Protein AF-A0A0F0HHS2-F1 (afdb_monomer_lite)

Structure (mmCIF, N/CA/C/O backbone):
data_AF-A0A0F0HHS2-F1
#
_entry.id   AF-A0A0F0HHS2-F1
#
loop_
_atom_site.group_PDB
_atom_site.id
_atom_site.type_symbol
_atom_site.label_atom_id
_atom_site.label_alt_id
_atom_site.label_comp_id
_atom_site.label_asym_id
_atom_site.label_entity_id
_atom_site.label_seq_id
_atom_site.pdbx_PDB_ins_code
_atom_site.Cartn_x
_atom_site.Cartn_y
_atom_site.Cartn_z
_atom_site.occupancy
_atom_site.B_iso_or_equiv
_atom_site.auth_seq_id
_atom_site.auth_comp_id
_atom_site.auth_asym_id
_atom_site.auth_atom_id
_atom_site.pdbx_PDB_model_num
ATOM 1 N N . MET A 1 1 ? 12.723 -14.539 -16.574 1.00 48.88 1 MET A N 1
ATOM 2 C CA . MET A 1 1 ? 13.703 -13.462 -16.827 1.00 48.88 1 MET A CA 1
ATOM 3 C C . MET A 1 1 ? 13.356 -12.326 -15.882 1.00 48.88 1 MET A C 1
ATOM 5 O O . MET A 1 1 ? 12.182 -11.996 -15.809 1.00 48.88 1 MET A O 1
ATOM 9 N N . ALA A 1 2 ? 14.303 -11.833 -15.083 1.00 63.81 2 ALA A N 1
ATOM 10 C CA . ALA A 1 2 ? 14.049 -10.714 -14.175 1.00 63.81 2 ALA A CA 1
ATOM 11 C C . ALA A 1 2 ? 14.275 -9.393 -14.925 1.00 63.81 2 ALA A C 1
ATOM 13 O O . ALA A 1 2 ? 15.274 -9.268 -15.631 1.00 63.81 2 ALA A O 1
ATOM 14 N N . ILE A 1 3 ? 13.343 -8.448 -14.798 1.00 72.12 3 ILE A N 1
ATOM 15 C CA . ILE A 1 3 ? 13.442 -7.107 -15.382 1.00 72.12 3 ILE A CA 1
ATOM 16 C C . ILE A 1 3 ? 13.970 -6.193 -14.270 1.00 72.12 3 ILE A C 1
ATOM 18 O O . ILE A 1 3 ? 13.244 -5.892 -13.326 1.00 72.12 3 ILE A O 1
ATOM 22 N N . GLY A 1 4 ? 15.247 -5.815 -14.352 1.00 77.31 4 GLY A N 1
ATOM 23 C CA . GLY A 1 4 ? 15.915 -4.972 -13.354 1.00 77.31 4 GLY A CA 1
ATOM 24 C C . GLY A 1 4 ? 16.555 -5.718 -12.178 1.00 77.31 4 GLY A C 1
ATOM 25 O O . GLY A 1 4 ? 16.464 -6.941 -12.044 1.00 77.31 4 GLY A O 1
ATOM 26 N N . ASP A 1 5 ? 17.243 -4.949 -11.336 1.00 83.62 5 ASP A N 1
ATOM 27 C CA . ASP A 1 5 ? 17.910 -5.420 -10.121 1.00 83.62 5 ASP A CA 1
ATOM 28 C C . ASP A 1 5 ? 17.009 -5.227 -8.894 1.00 83.62 5 ASP A C 1
ATOM 30 O O . ASP A 1 5 ? 16.378 -4.184 -8.718 1.00 83.62 5 ASP A O 1
ATOM 34 N N . ARG A 1 6 ? 16.974 -6.251 -8.037 1.00 87.75 6 ARG A N 1
ATOM 35 C CA . ARG A 1 6 ? 16.160 -6.319 -6.817 1.00 87.75 6 ARG A CA 1
ATOM 36 C C . ARG A 1 6 ? 16.990 -6.557 -5.553 1.00 87.75 6 ARG A C 1
ATOM 38 O O . ARG A 1 6 ? 16.416 -6.809 -4.500 1.00 87.75 6 ARG A O 1
ATOM 45 N N . ARG A 1 7 ? 18.327 -6.517 -5.628 1.00 87.00 7 ARG A N 1
ATOM 46 C CA . ARG A 1 7 ? 19.224 -6.833 -4.495 1.00 87.00 7 ARG A CA 1
ATOM 47 C C . ARG A 1 7 ? 18.979 -5.977 -3.252 1.00 87.00 7 ARG A C 1
ATOM 49 O O . ARG A 1 7 ? 19.196 -6.459 -2.147 1.00 87.00 7 ARG A O 1
ATOM 56 N N . HIS A 1 8 ? 18.546 -4.738 -3.450 1.00 87.69 8 HIS A N 1
ATOM 57 C CA . HIS A 1 8 ? 18.222 -3.782 -2.390 1.00 87.69 8 HIS A CA 1
ATOM 58 C C . HIS A 1 8 ? 16.738 -3.418 -2.390 1.00 87.69 8 HIS A C 1
ATOM 60 O O . HIS A 1 8 ? 16.359 -2.397 -1.828 1.00 87.69 8 HIS A O 1
ATOM 66 N N . ALA A 1 9 ? 15.916 -4.226 -3.066 1.00 91.12 9 ALA A N 1
ATOM 67 C CA . ALA A 1 9 ? 14.504 -3.948 -3.151 1.00 91.12 9 ALA A CA 1
ATOM 68 C C . ALA A 1 9 ? 13.837 -4.205 -1.804 1.00 91.12 9 ALA A C 1
ATOM 70 O O . ALA A 1 9 ? 14.079 -5.224 -1.153 1.00 91.12 9 ALA A O 1
ATOM 71 N N . GLU A 1 10 ? 12.949 -3.296 -1.452 1.00 95.19 10 GLU A N 1
ATOM 72 C CA . GLU A 1 10 ? 12.095 -3.373 -0.281 1.00 95.19 10 GLU A CA 1
ATOM 73 C C . GLU A 1 10 ? 10.658 -3.148 -0.727 1.00 95.19 10 GLU A C 1
ATOM 75 O O . GLU A 1 10 ? 10.405 -2.564 -1.787 1.00 95.19 10 GLU A O 1
ATOM 80 N N . VAL A 1 11 ? 9.725 -3.643 0.073 1.00 96.62 11 VAL A N 1
ATOM 81 C CA . VAL A 1 11 ? 8.298 -3.467 -0.142 1.00 96.62 11 VAL A CA 1
ATOM 82 C C . VAL A 1 11 ? 7.671 -2.785 1.056 1.00 96.62 11 VAL A C 1
ATOM 84 O O . VAL A 1 11 ? 8.005 -3.069 2.207 1.00 96.62 11 VAL A O 1
ATOM 87 N N . SER A 1 12 ? 6.739 -1.902 0.767 1.00 96.56 12 SER A N 1
ATOM 88 C CA . SER A 1 12 ? 5.959 -1.195 1.757 1.00 96.56 12 SER A CA 1
ATOM 89 C C . SER A 1 12 ? 4.493 -1.234 1.356 1.00 96.56 12 SER A C 1
ATOM 91 O O . SER A 1 12 ? 4.168 -1.396 0.176 1.00 96.56 12 SER A O 1
ATOM 93 N N . VAL A 1 13 ? 3.614 -1.136 2.345 1.00 96.69 13 VAL A N 1
ATOM 94 C CA . VAL A 1 13 ? 2.167 -1.190 2.151 1.00 96.69 13 VAL A CA 1
ATOM 95 C C . VAL A 1 13 ? 1.462 -0.152 2.995 1.00 96.69 13 VAL A C 1
ATOM 97 O O . VAL A 1 13 ? 1.950 0.191 4.074 1.00 96.69 13 VAL A O 1
ATOM 100 N N . ASP A 1 14 ? 0.307 0.299 2.521 1.00 95.56 14 ASP A N 1
ATOM 101 C CA . ASP A 1 14 ? -0.542 1.248 3.235 1.00 95.56 14 ASP A CA 1
ATOM 102 C C . ASP A 1 14 ? -2.016 1.062 2.864 1.00 95.56 14 ASP A C 1
ATOM 104 O O . ASP A 1 14 ? -2.332 0.758 1.714 1.00 95.56 14 ASP A O 1
ATOM 108 N N . VAL A 1 15 ? -2.932 1.190 3.824 1.00 95.69 15 VAL 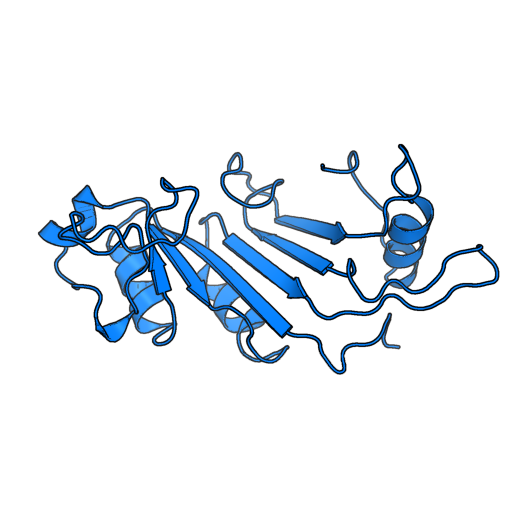A N 1
ATOM 109 C CA . VAL A 1 15 ? -4.375 0.979 3.598 1.00 95.69 15 VAL A CA 1
ATOM 110 C C . VAL A 1 15 ? -5.232 1.929 4.428 1.00 95.69 15 VAL A C 1
ATOM 112 O O . VAL A 1 15 ? -5.031 2.050 5.635 1.00 95.69 15 VAL A O 1
ATOM 115 N N . GLU A 1 16 ? -6.232 2.544 3.793 1.00 94.94 16 GLU A N 1
ATOM 116 C CA . GLU A 1 16 ? -7.263 3.360 4.445 1.00 94.94 16 GLU A CA 1
ATOM 117 C C . GLU A 1 16 ? -8.332 2.454 5.079 1.00 94.94 16 GLU A C 1
ATOM 119 O O . GLU A 1 16 ? -8.914 1.592 4.424 1.00 94.94 16 GLU A O 1
ATOM 124 N N . LEU A 1 17 ? -8.651 2.678 6.348 1.00 96.06 17 LEU A N 1
ATOM 125 C CA . LEU A 1 17 ? -9.602 1.899 7.136 1.00 96.06 17 LEU A CA 1
ATOM 126 C C . LEU A 1 17 ? -10.690 2.833 7.652 1.00 96.06 17 LEU A C 1
ATOM 128 O O . LEU A 1 17 ? -10.420 3.801 8.365 1.00 96.06 17 LEU A O 1
ATOM 132 N N . ARG A 1 18 ? -11.941 2.553 7.283 1.00 94.94 18 ARG A N 1
ATOM 133 C CA . ARG A 1 18 ? -13.076 3.468 7.488 1.00 94.94 18 ARG A CA 1
ATOM 134 C C . ARG A 1 18 ? -14.046 3.007 8.556 1.00 94.94 18 ARG A C 1
ATOM 136 O O . ARG A 1 18 ? -14.967 3.740 8.908 1.00 94.94 18 ARG A O 1
ATOM 143 N N . THR A 1 19 ? -13.855 1.801 9.067 1.00 97.44 19 THR A N 1
ATOM 144 C CA . THR A 1 19 ? -14.708 1.204 10.083 1.00 97.44 19 THR A CA 1
ATOM 145 C C . THR A 1 19 ? -13.865 0.583 11.192 1.00 97.44 19 THR A C 1
ATOM 147 O O . THR A 1 19 ? -12.761 0.088 10.970 1.00 97.44 19 THR A O 1
ATOM 150 N N . VAL A 1 20 ? -14.407 0.562 12.411 1.00 98.25 20 VAL A N 1
ATOM 151 C CA . VAL A 1 20 ? -13.751 -0.097 13.551 1.00 98.25 20 VAL A CA 1
ATOM 152 C C . VAL A 1 20 ? -13.441 -1.577 13.264 1.00 98.25 20 VAL A C 1
ATOM 154 O O . VAL A 1 20 ? -12.318 -1.997 13.545 1.00 98.25 20 VAL A O 1
ATOM 157 N N . PRO A 1 21 ? -14.350 -2.382 12.669 1.00 98.06 21 PRO A N 1
ATOM 158 C CA . PRO A 1 21 ? -14.031 -3.764 12.314 1.00 98.06 21 PRO A CA 1
ATOM 159 C C . PRO A 1 21 ? -12.844 -3.902 11.354 1.00 98.06 21 PRO A C 1
ATOM 161 O O . PRO A 1 21 ? -12.056 -4.832 11.504 1.00 98.06 21 PRO A O 1
ATOM 164 N N . GLU A 1 22 ? -12.681 -2.989 10.393 1.00 97.81 22 GLU A N 1
ATOM 165 C CA . GLU A 1 22 ? -11.518 -2.988 9.497 1.00 97.81 22 GLU A CA 1
ATOM 166 C C . GLU A 1 22 ? -10.221 -2.713 10.257 1.00 97.81 22 GLU A C 1
ATOM 168 O O . GLU A 1 22 ? -9.255 -3.452 10.073 1.00 97.81 22 GLU A O 1
ATOM 173 N N . VAL A 1 23 ? -10.219 -1.717 11.150 1.00 98.00 23 VAL A N 1
ATOM 174 C CA . VAL A 1 23 ? -9.064 -1.401 12.007 1.00 98.00 23 VAL A CA 1
ATOM 175 C C . VAL A 1 23 ? -8.656 -2.607 12.841 1.00 98.00 23 VAL A C 1
ATOM 177 O O . VAL A 1 23 ? -7.494 -3.005 12.822 1.00 98.00 23 VAL A O 1
ATOM 180 N N . LEU A 1 24 ? -9.610 -3.231 13.534 1.00 97.75 24 LEU A N 1
ATOM 181 C CA . LEU A 1 24 ? -9.329 -4.381 14.392 1.00 97.75 24 LEU A CA 1
ATOM 182 C C . LEU A 1 24 ? -8.821 -5.587 13.593 1.00 97.75 24 LEU A C 1
ATOM 184 O O . LEU A 1 24 ? -7.860 -6.230 14.011 1.00 97.75 24 LEU A O 1
ATOM 188 N N . ARG A 1 25 ? -9.412 -5.853 12.423 1.00 97.38 25 ARG A N 1
ATOM 189 C CA . ARG A 1 25 ? -8.990 -6.936 11.526 1.00 97.38 25 ARG A CA 1
ATOM 190 C C . ARG A 1 25 ? -7.565 -6.733 11.014 1.00 97.38 25 ARG A C 1
ATOM 192 O O . ARG A 1 25 ? -6.781 -7.677 11.020 1.00 97.38 25 ARG A O 1
ATOM 199 N N . ILE A 1 26 ? -7.226 -5.526 10.558 1.00 97.75 26 ILE A N 1
ATOM 200 C CA . ILE A 1 26 ? -5.872 -5.228 10.073 1.00 97.75 26 ILE A CA 1
ATOM 201 C C . ILE A 1 26 ? -4.865 -5.262 11.219 1.00 97.75 26 ILE A C 1
ATOM 203 O O . ILE A 1 26 ? -3.798 -5.838 11.055 1.00 97.75 26 ILE A O 1
ATOM 207 N N . ARG A 1 27 ? -5.218 -4.731 12.393 1.00 97.19 27 ARG A N 1
ATOM 208 C CA . ARG A 1 27 ? -4.368 -4.768 13.592 1.00 97.19 27 ARG A CA 1
ATOM 209 C C . ARG A 1 27 ? -4.009 -6.197 13.999 1.00 97.19 27 ARG A C 1
ATOM 211 O O . ARG A 1 27 ? -2.874 -6.454 14.380 1.00 97.19 27 ARG A O 1
ATOM 218 N N . GLU A 1 28 ? -4.972 -7.113 13.934 1.00 96.75 28 GLU A N 1
ATOM 219 C CA . GLU A 1 28 ? -4.746 -8.529 14.237 1.00 96.75 28 GLU A CA 1
ATOM 220 C C . GLU A 1 28 ? -3.883 -9.213 13.169 1.00 96.75 28 GLU A C 1
ATOM 222 O O . GLU A 1 28 ? -2.977 -9.976 13.499 1.00 96.75 28 GLU A O 1
ATOM 227 N N . ALA A 1 29 ? -4.141 -8.926 11.891 1.00 96.62 29 ALA A N 1
ATOM 228 C CA . ALA A 1 29 ? -3.440 -9.563 10.781 1.00 96.62 29 ALA A CA 1
ATOM 229 C C . ALA A 1 29 ? -2.015 -9.024 10.556 1.00 96.62 29 ALA A C 1
ATOM 231 O O . ALA A 1 29 ? -1.154 -9.764 10.080 1.00 96.62 29 ALA A O 1
ATOM 232 N N . LEU A 1 30 ? -1.766 -7.755 10.890 1.00 95.75 30 LEU A N 1
ATOM 233 C CA . LEU A 1 30 ? -0.503 -7.042 10.691 1.00 95.75 30 LEU A CA 1
ATOM 234 C C . LEU A 1 30 ? -0.018 -6.450 12.030 1.00 95.75 30 LEU A C 1
ATOM 236 O O . LEU A 1 30 ? -0.130 -5.244 12.258 1.00 95.75 30 LEU A O 1
ATOM 240 N N . PRO A 1 31 ? 0.537 -7.275 12.937 1.00 94.00 31 PRO A N 1
ATOM 241 C CA . PRO A 1 31 ? 0.922 -6.837 14.283 1.00 94.00 31 PRO A CA 1
ATOM 242 C C . PRO A 1 31 ? 2.113 -5.868 14.315 1.00 94.00 31 PRO A C 1
ATOM 244 O O . PRO A 1 31 ? 2.347 -5.241 15.344 1.00 94.00 31 PRO A O 1
ATOM 247 N N . ASP A 1 32 ? 2.843 -5.742 13.206 1.00 95.56 32 ASP A N 1
ATOM 248 C CA . ASP A 1 32 ? 3.961 -4.805 13.044 1.00 95.56 32 ASP A CA 1
ATOM 249 C C . ASP A 1 32 ? 3.528 -3.484 12.361 1.00 95.56 32 ASP A C 1
ATOM 251 O O . ASP A 1 32 ? 4.370 -2.638 12.047 1.00 95.56 32 ASP A O 1
ATOM 255 N N . ALA A 1 33 ? 2.233 -3.315 12.060 1.00 96.56 33 ALA A N 1
ATOM 256 C CA . ALA A 1 33 ? 1.726 -2.133 11.367 1.00 96.56 33 ALA A CA 1
ATOM 257 C C . ALA A 1 33 ? 1.678 -0.895 12.268 1.00 96.56 33 ALA A C 1
ATOM 259 O O . ALA A 1 33 ? 1.489 -0.974 13.484 1.00 96.56 33 ALA A O 1
ATOM 260 N N . TRP A 1 34 ? 1.797 0.268 11.641 1.00 96.19 34 TRP A N 1
ATOM 261 C CA . TRP A 1 34 ? 1.633 1.571 12.270 1.00 96.19 34 TRP A CA 1
ATOM 262 C C . TRP A 1 34 ? 0.329 2.207 11.806 1.00 96.19 34 TRP A C 1
ATOM 264 O O . TRP A 1 34 ? 0.070 2.299 10.611 1.00 96.19 34 TRP A O 1
ATOM 274 N N . PHE A 1 35 ? -0.486 2.646 12.760 1.00 95.56 35 PHE A N 1
ATOM 275 C CA . PHE A 1 35 ? -1.787 3.263 12.531 1.00 95.56 35 PHE A CA 1
ATOM 276 C C . PHE A 1 35 ? -1.701 4.770 12.710 1.00 95.56 35 PHE A C 1
ATOM 278 O O . PHE A 1 35 ? -1.184 5.235 13.725 1.00 95.56 35 PHE A O 1
ATOM 285 N N . ARG A 1 36 ? -2.235 5.535 11.762 1.00 92.88 36 ARG A N 1
ATOM 286 C CA . ARG A 1 36 ? -2.156 6.998 11.781 1.00 92.88 36 ARG A CA 1
ATOM 287 C C . ARG A 1 36 ? -3.377 7.673 11.177 1.00 92.88 36 ARG A C 1
ATOM 289 O O . ARG A 1 36 ? -4.169 7.033 10.487 1.00 92.88 36 ARG A O 1
ATOM 296 N N . LYS A 1 37 ? -3.467 8.984 11.372 1.00 89.38 37 LYS A N 1
ATOM 297 C CA . LYS A 1 37 ? -4.254 9.872 10.515 1.00 89.38 37 LYS A CA 1
ATOM 298 C C . LYS A 1 37 ? -3.365 10.474 9.428 1.00 89.38 37 LYS A C 1
ATOM 300 O O . LYS A 1 37 ? -2.170 10.650 9.628 1.00 89.38 37 LYS A O 1
ATOM 305 N N . GLU A 1 38 ? -3.954 10.770 8.278 1.00 78.25 38 GLU A N 1
ATOM 306 C CA . GLU A 1 38 ? -3.261 11.394 7.139 1.00 78.25 38 GLU A CA 1
ATOM 307 C C . GLU A 1 38 ? -3.371 12.929 7.151 1.00 78.25 38 GLU A C 1
ATOM 309 O O . GLU A 1 38 ? -2.898 13.603 6.248 1.00 78.25 38 GLU A O 1
ATOM 314 N N . ASP A 1 39 ? -3.997 13.510 8.176 1.00 66.94 39 ASP A N 1
ATOM 315 C CA . ASP A 1 39 ? -4.270 14.948 8.276 1.00 66.94 39 ASP A CA 1
ATOM 316 C C . ASP A 1 39 ? -3.056 15.803 8.688 1.00 66.94 39 ASP A C 1
ATOM 318 O O . ASP A 1 39 ? -3.215 16.999 8.945 1.00 66.94 39 ASP A O 1
ATOM 322 N N . VAL A 1 40 ? -1.848 15.226 8.723 1.00 54.84 40 VAL A N 1
ATOM 323 C CA . VAL A 1 40 ? -0.609 15.937 9.064 1.00 54.84 40 VAL A CA 1
ATOM 324 C C . VAL A 1 40 ? 0.483 15.602 8.052 1.00 54.84 40 VAL A C 1
ATOM 326 O O . VAL A 1 40 ? 0.910 14.457 7.937 1.00 54.84 40 VAL A O 1
ATOM 329 N N . ASP A 1 41 ? 0.950 16.633 7.342 1.00 52.16 41 ASP A N 1
ATOM 330 C CA . ASP A 1 41 ? 2.000 16.542 6.313 1.00 52.16 41 ASP A CA 1
ATOM 331 C C . ASP A 1 41 ? 3.354 16.055 6.865 1.00 52.16 41 ASP A C 1
ATOM 333 O O . ASP A 1 41 ? 4.196 15.549 6.123 1.00 52.16 41 ASP A O 1
ATOM 337 N N . ASP A 1 42 ? 3.557 16.182 8.176 1.00 52.97 42 ASP A N 1
ATOM 338 C CA . ASP A 1 42 ? 4.774 15.799 8.870 1.00 52.97 42 ASP A CA 1
ATOM 339 C C . ASP A 1 42 ? 4.457 14.721 9.913 1.00 52.97 42 ASP A C 1
ATOM 341 O O . ASP A 1 42 ? 3.693 14.954 10.848 1.00 52.97 42 ASP A O 1
ATOM 345 N N . TRP A 1 43 ? 5.121 13.564 9.809 1.00 58.47 43 TRP A N 1
ATOM 346 C CA . TRP A 1 43 ? 5.123 12.434 10.762 1.00 58.47 43 TRP A CA 1
ATOM 347 C C . TRP A 1 43 ? 5.721 12.782 12.139 1.00 58.47 43 TRP A C 1
ATOM 349 O O . TRP A 1 43 ? 6.361 11.971 12.815 1.00 58.47 43 TRP A O 1
ATOM 359 N N . VAL A 1 44 ? 5.599 14.036 12.543 1.00 62.47 44 VAL A N 1
ATOM 360 C CA . VAL A 1 44 ? 6.091 14.564 13.795 1.00 62.47 44 VAL A CA 1
ATOM 361 C C . VAL A 1 44 ? 5.060 14.222 14.854 1.00 62.47 44 VAL A C 1
ATOM 363 O O . VAL A 1 44 ? 3.900 14.615 14.777 1.00 62.47 44 VAL A O 1
ATOM 366 N N . ARG A 1 45 ? 5.502 13.501 15.887 1.00 63.16 45 ARG A N 1
ATOM 367 C CA . ARG A 1 45 ? 4.696 13.309 17.092 1.00 63.16 45 ARG A CA 1
ATOM 368 C C . ARG A 1 45 ? 4.371 14.672 17.685 1.00 63.16 45 ARG A C 1
ATOM 370 O O . ARG A 1 45 ? 5.249 15.304 18.270 1.00 63.16 45 ARG A O 1
ATOM 377 N N . ASP A 1 46 ? 3.119 15.089 17.548 1.00 69.00 46 ASP A N 1
ATOM 378 C CA . ASP A 1 46 ? 2.583 16.240 18.254 1.00 69.00 46 ASP A CA 1
ATOM 379 C C . ASP A 1 46 ? 2.413 15.861 19.736 1.00 69.00 46 ASP A C 1
ATOM 381 O O . ASP A 1 46 ? 1.575 15.019 20.062 1.00 69.00 46 ASP A O 1
ATOM 385 N N . PRO A 1 47 ? 3.188 16.450 20.668 1.00 69.06 47 PRO A N 1
ATOM 386 C CA . PRO A 1 47 ? 3.053 16.156 22.093 1.00 69.06 47 PRO A CA 1
ATOM 387 C C . PRO A 1 47 ? 1.694 16.578 22.670 1.00 69.06 47 PRO A C 1
ATOM 389 O O . PRO A 1 47 ? 1.373 16.207 23.799 1.00 69.06 47 PRO A O 1
ATOM 392 N N . SER A 1 48 ? 0.932 17.392 21.935 1.00 76.75 48 SER A N 1
ATOM 393 C CA . SER A 1 48 ? -0.413 17.830 22.290 1.00 76.75 48 SER A CA 1
ATOM 394 C C . SER A 1 48 ? -1.521 16.919 21.753 1.00 76.75 48 SER A C 1
ATOM 396 O O . SER A 1 48 ? -2.665 17.090 22.172 1.00 76.75 48 SER A O 1
ATOM 398 N N . ASP A 1 49 ? -1.192 15.923 20.919 1.00 81.94 49 ASP A N 1
ATOM 399 C CA . ASP A 1 49 ? -2.122 14.886 20.470 1.00 81.94 49 ASP A CA 1
ATOM 400 C C . ASP A 1 49 ? -2.239 13.772 21.524 1.00 81.94 49 ASP A C 1
ATOM 402 O O . ASP A 1 49 ? -1.343 12.929 21.645 1.00 81.94 49 ASP A O 1
ATOM 406 N N . PRO A 1 50 ? -3.347 13.707 22.284 1.00 80.69 50 PRO A N 1
ATOM 407 C CA . PRO A 1 50 ? -3.523 12.684 23.308 1.00 80.69 50 PRO A CA 1
ATOM 408 C C . PRO A 1 50 ? -3.712 11.277 22.721 1.00 80.69 50 PRO A C 1
ATOM 410 O O . PRO A 1 50 ? -3.661 10.302 23.470 1.00 80.69 50 PRO A O 1
ATOM 413 N N . THR A 1 51 ? -3.964 11.155 21.414 1.00 86.12 51 THR A N 1
ATOM 414 C CA . THR A 1 51 ? -4.155 9.872 20.724 1.00 86.12 51 THR A CA 1
ATOM 415 C C . THR A 1 51 ? -2.855 9.318 20.143 1.00 86.12 51 THR A C 1
ATOM 417 O O . THR A 1 51 ? -2.733 8.107 19.976 1.00 86.12 51 THR A O 1
ATOM 420 N N . GLY A 1 52 ? -1.889 10.194 19.843 1.00 86.50 52 GLY A N 1
ATOM 421 C CA . GLY A 1 52 ? -0.643 9.869 19.148 1.00 86.50 52 GLY A CA 1
ATOM 422 C C . GLY A 1 52 ? -0.813 9.484 17.672 1.00 86.50 52 GLY A C 1
ATOM 423 O O . GLY A 1 52 ? 0.177 9.149 17.021 1.00 86.50 52 GLY A O 1
ATOM 424 N N . LEU A 1 53 ? -2.035 9.518 17.132 1.00 89.81 53 LEU A N 1
ATOM 425 C CA . LEU A 1 53 ? -2.351 9.065 15.777 1.00 89.81 53 LEU A CA 1
ATOM 426 C C . LEU A 1 53 ? -1.812 10.003 14.694 1.00 89.81 53 LEU A C 1
ATOM 428 O O . LEU A 1 53 ? -1.622 9.547 13.571 1.00 89.81 53 LEU A O 1
ATOM 432 N N . HIS A 1 54 ? -1.499 11.261 15.007 1.00 85.38 54 HIS A N 1
ATOM 433 C CA . HIS A 1 54 ? -0.814 12.144 14.058 1.00 85.38 54 HIS A CA 1
ATOM 434 C C . HIS A 1 54 ? 0.639 11.708 13.787 1.00 85.38 54 HIS A C 1
ATOM 436 O O . HIS A 1 54 ? 1.134 11.846 12.675 1.00 85.38 54 HIS A O 1
ATOM 442 N N . GLY A 1 55 ? 1.320 11.125 14.782 1.00 80.44 55 GLY A N 1
ATOM 443 C CA . GLY A 1 55 ? 2.694 10.617 14.645 1.00 80.44 55 GLY A CA 1
ATOM 444 C C . GLY A 1 55 ? 2.802 9.105 14.417 1.00 80.44 55 GLY A C 1
ATOM 445 O O . GLY A 1 55 ? 3.913 8.583 14.338 1.00 80.44 55 GLY A O 1
ATOM 446 N N . GLY A 1 56 ? 1.671 8.399 14.364 1.00 89.81 56 GLY A N 1
ATOM 447 C CA . GLY A 1 56 ? 1.606 6.948 14.237 1.00 89.81 56 GLY A CA 1
ATOM 448 C C . GLY A 1 56 ? 1.670 6.189 15.572 1.00 89.81 56 GLY A C 1
ATOM 449 O O . GLY A 1 56 ? 2.520 6.434 16.434 1.00 89.81 56 GLY A O 1
ATOM 450 N N . VAL A 1 57 ? 0.794 5.192 15.704 1.00 93.50 57 VAL A N 1
ATOM 451 C CA . VAL A 1 57 ? 0.685 4.271 16.842 1.00 93.50 57 VAL A CA 1
ATOM 452 C C . VAL A 1 57 ? 0.919 2.843 16.354 1.00 93.50 57 VAL A C 1
ATOM 454 O O . VAL A 1 57 ? 0.250 2.376 15.436 1.00 93.50 57 VAL A O 1
ATOM 457 N N . HIS A 1 58 ? 1.861 2.130 16.966 1.00 95.69 58 HIS A N 1
ATOM 458 C CA . HIS A 1 58 ? 2.149 0.740 16.618 1.00 95.69 58 HIS A CA 1
ATOM 459 C C . HIS A 1 58 ? 0.968 -0.178 16.990 1.00 95.69 58 HIS A C 1
ATOM 461 O O . HIS A 1 58 ? 0.324 0.024 18.021 1.00 95.69 58 HIS A O 1
ATOM 467 N N . ALA A 1 59 ? 0.675 -1.195 16.175 1.00 96.62 59 ALA A N 1
ATOM 468 C CA . ALA A 1 59 ? -0.526 -2.030 16.292 1.00 96.62 59 ALA A CA 1
ATOM 469 C C . ALA A 1 59 ? -0.799 -2.584 17.711 1.00 96.62 59 ALA A C 1
ATOM 471 O O . ALA A 1 59 ? -1.941 -2.482 18.172 1.00 96.62 59 ALA A O 1
ATOM 472 N N . PRO A 1 60 ? 0.186 -3.122 18.460 1.00 96.19 60 PRO A N 1
ATOM 473 C CA . PRO A 1 60 ? -0.023 -3.613 19.822 1.00 96.19 60 PRO A CA 1
ATOM 474 C C . PRO A 1 60 ? -0.465 -2.515 20.797 1.00 96.19 60 PRO A C 1
ATOM 476 O O . PRO A 1 60 ? -1.266 -2.796 21.690 1.00 96.19 60 PRO A O 1
ATOM 479 N N . ASP A 1 61 ? -0.006 -1.279 20.582 1.00 95.50 61 ASP A N 1
ATOM 480 C CA . ASP A 1 61 ? -0.272 -0.119 21.438 1.00 95.50 61 ASP A CA 1
ATOM 481 C C . ASP A 1 61 ? -1.578 0.605 21.071 1.00 95.50 61 ASP A C 1
ATOM 483 O O . ASP A 1 61 ? -2.088 1.401 21.861 1.00 95.50 61 ASP A O 1
ATOM 487 N N . LEU A 1 62 ? -2.156 0.321 19.897 1.00 95.94 62 LEU A N 1
ATOM 488 C CA . LEU A 1 62 ? -3.432 0.901 19.483 1.00 95.94 62 LEU A CA 1
ATOM 489 C C . LEU A 1 62 ? -4.585 0.356 20.351 1.00 95.94 62 LEU A C 1
ATOM 491 O O . LEU A 1 62 ? -4.769 -0.868 20.424 1.00 95.94 62 LEU A O 1
ATOM 495 N N . PRO A 1 63 ? -5.411 1.224 20.970 1.00 95.19 63 PRO A N 1
ATOM 496 C CA . PRO A 1 63 ? -6.588 0.786 21.710 1.00 95.19 63 PRO A CA 1
ATOM 497 C C . PRO A 1 63 ? -7.564 -0.001 20.828 1.00 95.19 63 PRO A C 1
ATOM 499 O O . PRO A 1 63 ? -7.802 0.341 19.674 1.00 95.19 63 PRO A O 1
ATOM 502 N N . SER A 1 64 ? -8.166 -1.048 21.395 1.00 95.88 64 SER A N 1
ATOM 503 C CA . SER A 1 64 ? -9.184 -1.869 20.710 1.00 95.88 64 SER A CA 1
ATOM 504 C C . SER A 1 64 ? -10.622 -1.422 20.978 1.00 95.88 64 SER A C 1
ATOM 506 O O . SER A 1 64 ? -11.559 -2.018 20.452 1.00 95.88 64 SER A O 1
ATOM 508 N N . ASP A 1 65 ? -10.793 -0.391 21.805 1.00 96.25 65 ASP A N 1
ATOM 509 C CA . ASP A 1 65 ? -12.094 0.124 22.207 1.00 96.25 65 ASP A CA 1
ATOM 510 C C . ASP A 1 65 ? -12.806 0.815 21.025 1.00 96.25 65 ASP A C 1
ATOM 512 O O . ASP A 1 65 ? -12.282 1.795 20.483 1.00 96.25 65 ASP A O 1
ATOM 516 N N . PRO A 1 66 ? -14.001 0.347 20.616 1.00 96.44 66 PRO A N 1
ATOM 517 C CA . PRO A 1 66 ? -14.777 0.993 19.566 1.00 96.44 66 PRO A CA 1
ATOM 518 C C . PRO A 1 66 ? -15.152 2.447 19.868 1.00 96.44 66 PRO A C 1
ATOM 520 O O . PRO A 1 66 ? -15.258 3.228 18.919 1.00 96.44 66 PRO A O 1
ATOM 523 N N . GLU A 1 67 ? -15.349 2.827 21.137 1.00 96.25 67 GLU A N 1
ATOM 524 C CA . GLU A 1 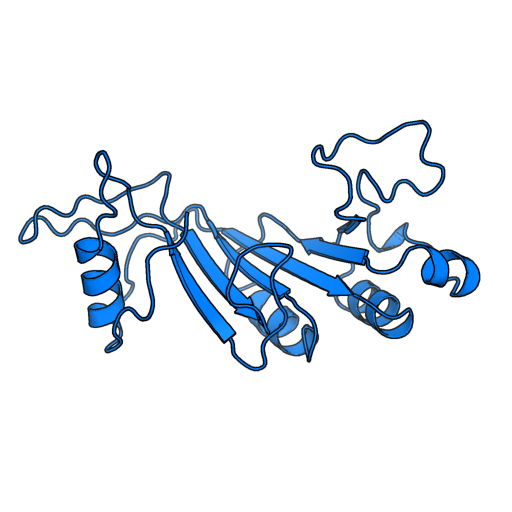67 ? -15.670 4.215 21.507 1.00 96.25 67 GLU A CA 1
ATOM 525 C C . GLU A 1 67 ? -14.468 5.139 21.289 1.00 96.25 67 GLU A C 1
ATOM 527 O O . GLU A 1 67 ? -14.633 6.258 20.802 1.00 96.25 67 GLU A O 1
ATOM 532 N N . PHE A 1 68 ? -13.256 4.643 21.557 1.00 95.00 68 PHE A N 1
ATOM 533 C CA . PHE A 1 68 ? -12.019 5.332 21.203 1.00 95.00 68 PHE A CA 1
ATOM 534 C C . PHE A 1 68 ? -11.812 5.407 19.687 1.00 95.00 68 PHE A C 1
ATOM 536 O O . PHE A 1 68 ? -11.476 6.475 19.186 1.00 95.00 68 PHE A O 1
ATOM 543 N N . LEU A 1 69 ? -11.998 4.299 18.957 1.00 96.19 69 LEU A N 1
ATOM 544 C CA . LEU A 1 69 ? -11.631 4.193 17.537 1.00 96.19 69 LEU A CA 1
ATOM 545 C C . LEU A 1 69 ? -12.601 4.907 16.592 1.00 96.19 69 LEU A C 1
ATOM 547 O O . LEU A 1 69 ? -12.158 5.548 15.644 1.00 96.19 69 LEU A O 1
ATOM 551 N N . SER A 1 70 ? -13.911 4.819 16.837 1.00 96.62 70 SER A N 1
ATOM 552 C CA . SER A 1 70 ? -14.940 5.397 15.957 1.00 96.62 70 SER A CA 1
ATOM 553 C C . SER A 1 70 ? -14.713 6.878 15.600 1.00 96.62 70 SER A C 1
ATOM 555 O O . SER A 1 70 ? -14.795 7.203 14.415 1.00 96.62 70 SER A O 1
ATOM 557 N N . PRO A 1 71 ? -14.397 7.785 16.549 1.00 94.50 71 PRO A N 1
ATOM 558 C CA . PRO A 1 71 ? -14.137 9.192 16.231 1.00 94.50 71 PRO A CA 1
ATOM 559 C C . PRO A 1 71 ? -12.792 9.444 15.530 1.00 94.50 71 PRO A C 1
A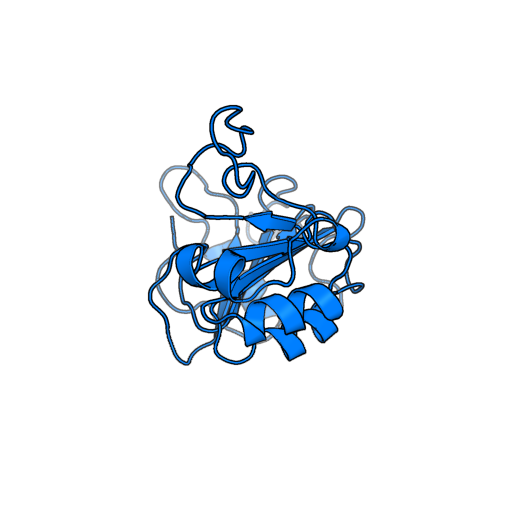TOM 561 O O . PRO A 1 71 ? -12.540 10.571 15.106 1.00 94.50 71 PRO A O 1
ATOM 564 N N . GLN A 1 72 ? -11.914 8.442 15.422 1.00 93.88 72 GLN A N 1
ATOM 565 C CA . GLN A 1 72 ? -10.596 8.597 14.796 1.00 93.88 72 GLN A CA 1
ATOM 566 C C . GLN A 1 72 ? -10.578 8.232 13.316 1.00 93.88 72 GLN A C 1
ATOM 568 O O . GLN A 1 72 ? -9.601 8.533 12.642 1.00 93.88 72 GLN A O 1
ATOM 573 N N . LEU A 1 73 ? -11.633 7.592 12.815 1.00 94.12 73 LEU A N 1
ATOM 574 C CA . LEU A 1 73 ? -11.715 7.133 11.433 1.00 94.12 73 LEU A CA 1
ATOM 575 C C . LEU A 1 73 ? -11.838 8.318 10.443 1.00 94.12 73 LEU A C 1
ATOM 577 O O . LEU A 1 73 ? -12.501 9.307 10.768 1.00 94.12 73 LEU A O 1
ATOM 581 N N . PRO A 1 74 ? -11.287 8.203 9.216 1.00 93.62 74 PRO A N 1
ATOM 582 C CA . PRO A 1 74 ? -10.501 7.073 8.718 1.00 93.62 74 PRO A CA 1
ATOM 583 C C . PRO A 1 74 ? -9.091 7.019 9.324 1.00 93.62 74 PRO A C 1
ATOM 585 O O . PRO A 1 74 ? -8.499 8.049 9.636 1.00 93.62 74 PRO A O 1
ATOM 588 N N . LEU A 1 75 ? -8.559 5.805 9.461 1.00 94.50 75 LEU A N 1
ATOM 589 C CA . LEU A 1 75 ? -7.168 5.560 9.845 1.00 94.50 75 LEU A CA 1
ATOM 590 C C . LEU A 1 75 ? -6.414 4.903 8.698 1.00 94.50 75 LEU A C 1
ATOM 592 O O . LEU A 1 75 ? -6.984 4.094 7.976 1.00 94.50 75 LEU A O 1
ATOM 596 N N . TRP A 1 76 ? -5.125 5.186 8.591 1.00 94.69 76 TRP A N 1
ATOM 597 C CA . TRP A 1 76 ? -4.217 4.484 7.696 1.00 94.69 76 TRP A CA 1
ATOM 598 C C . TRP A 1 76 ? -3.359 3.504 8.469 1.00 94.69 76 TRP A C 1
ATOM 600 O O . TRP A 1 76 ? -2.888 3.840 9.555 1.00 94.69 76 TRP A O 1
ATOM 610 N N . ALA A 1 77 ? -3.159 2.312 7.918 1.00 95.75 77 ALA A N 1
ATOM 611 C CA . ALA A 1 77 ? -2.269 1.305 8.474 1.00 95.75 77 ALA A CA 1
ATOM 612 C C . ALA A 1 77 ? -1.136 1.005 7.493 1.00 95.75 77 ALA A C 1
ATOM 614 O O . ALA A 1 77 ? -1.396 0.471 6.415 1.00 95.75 77 ALA A O 1
ATOM 615 N N . SER A 1 78 ? 0.104 1.281 7.901 1.00 95.06 78 SER A N 1
ATOM 616 C CA . SER A 1 78 ? 1.287 1.074 7.067 1.00 95.06 78 SER A CA 1
ATOM 617 C C . SER A 1 78 ? 2.288 0.089 7.660 1.00 95.06 78 SER A C 1
ATOM 619 O O . SER A 1 78 ? 2.447 -0.044 8.875 1.00 95.06 78 SER A O 1
ATOM 621 N N . MET A 1 79 ? 3.004 -0.599 6.773 1.00 95.56 79 MET A N 1
ATOM 622 C CA . MET A 1 79 ? 4.238 -1.316 7.087 1.00 95.56 79 MET A CA 1
ATOM 623 C C . MET A 1 79 ? 5.256 -0.993 6.007 1.00 95.56 79 MET A C 1
ATOM 625 O O . MET A 1 79 ? 5.032 -1.310 4.842 1.00 95.56 79 MET A O 1
ATOM 62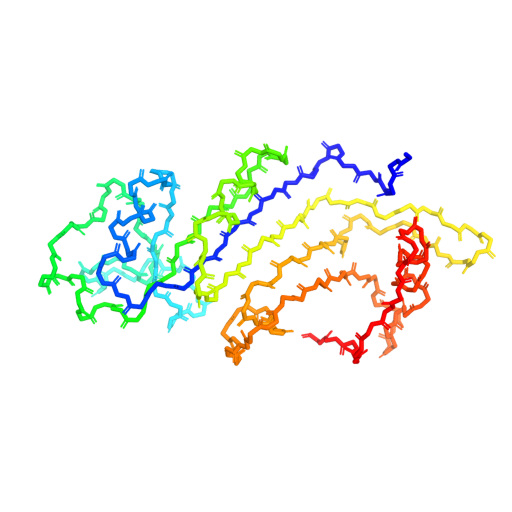9 N N . GLU A 1 80 ? 6.379 -0.397 6.391 1.00 93.94 80 GLU A N 1
ATOM 630 C CA . GLU A 1 80 ? 7.396 0.052 5.442 1.00 93.94 80 GLU A CA 1
ATOM 631 C C . GLU A 1 80 ? 8.679 -0.785 5.504 1.00 93.94 80 GLU A C 1
ATOM 633 O O . GLU A 1 80 ? 8.972 -1.438 6.512 1.00 93.94 80 GLU A O 1
ATOM 638 N N . TYR A 1 81 ? 9.452 -0.743 4.414 1.00 93.69 81 TYR A N 1
ATOM 639 C CA . TYR A 1 81 ? 10.812 -1.286 4.303 1.00 93.69 81 TYR A CA 1
ATOM 640 C C . TYR A 1 81 ? 10.906 -2.778 4.650 1.00 93.69 81 TYR A C 1
ATOM 642 O O . TYR A 1 81 ? 11.793 -3.238 5.375 1.00 93.69 81 TYR A O 1
ATOM 650 N N . ARG A 1 82 ? 9.944 -3.563 4.163 1.00 96.19 82 ARG A N 1
ATOM 651 C CA . ARG A 1 82 ? 9.893 -5.011 4.371 1.00 96.19 82 ARG A CA 1
ATOM 652 C C . ARG A 1 82 ? 10.659 -5.748 3.272 1.00 96.19 82 ARG A C 1
ATOM 654 O O . ARG A 1 82 ? 10.772 -5.250 2.151 1.00 96.19 82 ARG A O 1
ATOM 661 N N . PRO A 1 83 ? 11.164 -6.964 3.542 1.00 95.56 83 PRO A N 1
ATOM 662 C CA . PRO A 1 83 ? 11.724 -7.806 2.491 1.00 95.56 83 PRO A CA 1
ATOM 663 C C . PRO A 1 83 ? 10.682 -8.101 1.406 1.00 95.56 83 PRO A C 1
ATOM 665 O O . PRO A 1 83 ? 9.534 -8.417 1.718 1.00 95.56 83 PRO A O 1
ATOM 668 N N . VAL A 1 84 ? 11.078 -8.056 0.136 1.00 94.62 84 VAL A N 1
ATOM 669 C CA . VAL A 1 84 ? 10.174 -8.400 -0.973 1.00 94.62 84 VAL A CA 1
ATOM 670 C C . VAL A 1 84 ? 9.732 -9.864 -0.880 1.00 94.62 84 VAL A C 1
ATOM 672 O O . VAL A 1 84 ? 10.556 -10.757 -0.682 1.00 94.62 84 VAL A O 1
ATOM 675 N N . GLY A 1 85 ? 8.438 -10.110 -1.064 1.00 94.50 85 GLY A N 1
ATOM 676 C CA . GLY A 1 85 ? 7.777 -11.406 -0.919 1.00 94.50 85 GLY A CA 1
ATOM 677 C C . GLY A 1 85 ? 7.357 -11.743 0.513 1.00 94.50 85 GLY A C 1
ATOM 678 O O . GLY A 1 85 ? 6.948 -12.875 0.762 1.00 94.50 85 GLY A O 1
ATOM 679 N N . SER A 1 86 ? 7.496 -10.814 1.465 1.00 95.56 86 SER A N 1
ATOM 680 C CA . SER A 1 86 ? 7.168 -11.073 2.873 1.00 95.56 86 SER A CA 1
ATOM 681 C C . SER A 1 86 ? 5.731 -10.732 3.255 1.00 95.56 86 SER A C 1
ATOM 683 O O . SER A 1 86 ? 5.217 -11.334 4.196 1.00 95.56 86 SER A O 1
ATOM 685 N N . ILE A 1 87 ? 5.087 -9.786 2.566 1.00 95.88 87 ILE A N 1
ATOM 686 C CA . ILE A 1 87 ? 3.786 -9.247 2.996 1.00 95.88 87 ILE A CA 1
ATOM 687 C C . ILE A 1 87 ? 2.777 -9.062 1.864 1.00 95.88 87 ILE A C 1
ATOM 689 O O . ILE A 1 87 ? 1.590 -8.949 2.142 1.00 95.88 87 ILE A O 1
ATOM 693 N N . GLU A 1 88 ? 3.209 -9.058 0.606 1.00 96.88 88 GLU A N 1
ATOM 694 C CA . GLU A 1 88 ? 2.404 -8.604 -0.532 1.00 96.88 88 GLU A CA 1
ATOM 695 C C . GLU A 1 88 ? 1.123 -9.415 -0.731 1.00 96.88 88 GLU A C 1
ATOM 697 O O . GLU A 1 88 ? 0.042 -8.835 -0.793 1.00 96.88 88 GLU A O 1
ATOM 702 N N . ASP A 1 89 ? 1.222 -10.746 -0.772 1.00 96.38 89 ASP A N 1
ATOM 703 C CA . ASP A 1 89 ? 0.063 -11.620 -0.999 1.00 96.38 89 ASP A CA 1
ATOM 704 C C . ASP A 1 89 ? -0.938 -11.544 0.163 1.00 96.38 89 ASP A C 1
ATOM 706 O O . ASP A 1 89 ? -2.152 -11.469 -0.041 1.00 96.38 89 ASP A O 1
ATOM 710 N N . GLY A 1 90 ? -0.422 -11.536 1.397 1.00 95.69 90 GLY A N 1
ATOM 711 C CA . GLY A 1 90 ? -1.236 -11.422 2.604 1.00 95.69 90 GLY A CA 1
ATOM 712 C C . GLY A 1 90 ? -1.942 -10.072 2.675 1.00 95.69 90 GLY A C 1
ATOM 713 O O . GLY A 1 90 ? -3.144 -10.016 2.917 1.00 95.69 90 GLY A O 1
ATOM 714 N N . PHE A 1 91 ? -1.218 -8.990 2.395 1.00 97.00 91 PHE A N 1
ATOM 715 C CA . PHE A 1 91 ? -1.772 -7.646 2.350 1.00 97.00 91 PHE A CA 1
ATOM 716 C C . PHE A 1 91 ? -2.825 -7.504 1.247 1.00 97.00 91 PHE A C 1
ATOM 718 O O . PHE A 1 91 ? -3.931 -7.055 1.534 1.00 97.00 91 PHE A O 1
ATOM 725 N N . ALA A 1 92 ? -2.547 -7.961 0.021 1.00 96.50 92 ALA A N 1
ATOM 726 C CA . ALA A 1 92 ? -3.492 -7.897 -1.096 1.00 96.50 92 ALA A CA 1
ATOM 727 C C . ALA A 1 92 ? -4.820 -8.607 -0.775 1.00 96.50 92 ALA A C 1
ATOM 729 O O . ALA A 1 92 ? -5.894 -8.100 -1.099 1.00 96.50 92 ALA A O 1
ATOM 730 N N . ALA A 1 93 ? -4.766 -9.741 -0.068 1.00 95.75 93 ALA A N 1
ATOM 731 C CA . ALA A 1 93 ? -5.961 -10.438 0.408 1.00 95.75 93 ALA A CA 1
ATOM 732 C C . ALA A 1 93 ? -6.726 -9.668 1.506 1.00 95.75 93 ALA A C 1
ATOM 734 O O . ALA A 1 93 ? -7.927 -9.877 1.687 1.00 95.75 93 ALA A O 1
ATOM 735 N N . LEU A 1 94 ? -6.051 -8.783 2.245 1.00 96.06 94 LEU A N 1
ATOM 736 C CA . LEU A 1 94 ? -6.623 -8.000 3.339 1.00 96.06 94 LEU A CA 1
ATOM 737 C C . LEU A 1 94 ? -7.215 -6.655 2.899 1.00 96.06 94 LEU A C 1
ATOM 739 O O . LEU A 1 94 ? -8.064 -6.141 3.631 1.00 96.06 94 LEU A O 1
ATOM 743 N N . VAL A 1 95 ? -6.806 -6.073 1.769 1.00 94.38 95 VAL A N 1
ATOM 744 C CA . VAL A 1 95 ? -7.279 -4.735 1.360 1.00 94.38 95 VAL A CA 1
ATOM 745 C C . VAL A 1 95 ? -8.799 -4.715 1.162 1.00 94.38 95 VAL A C 1
ATOM 747 O O . VAL A 1 95 ? -9.486 -3.833 1.681 1.00 94.38 95 VAL A O 1
ATOM 750 N N . GLY A 1 96 ? -9.353 -5.720 0.477 1.00 93.06 96 GLY A N 1
ATOM 751 C CA . GLY A 1 96 ? -10.782 -5.767 0.160 1.00 93.06 96 GLY A CA 1
ATOM 752 C C . GLY A 1 96 ? -11.212 -4.566 -0.691 1.00 93.06 96 GLY A C 1
ATOM 753 O O . GLY A 1 96 ? -10.586 -4.264 -1.703 1.00 93.06 96 GLY A O 1
ATOM 754 N N . SER A 1 97 ? -12.275 -3.870 -0.280 1.00 92.19 97 SER A N 1
ATOM 755 C CA . SER A 1 97 ? -12.791 -2.660 -0.950 1.00 92.19 97 SER A CA 1
ATOM 756 C C . SER A 1 97 ? -12.127 -1.351 -0.493 1.00 92.19 97 SER A C 1
ATOM 758 O O . SER A 1 97 ? -12.571 -0.260 -0.864 1.00 92.19 97 SER A O 1
ATOM 760 N N . ASN A 1 98 ? -11.109 -1.431 0.366 1.00 93.75 98 ASN A N 1
ATOM 761 C CA . ASN A 1 98 ? -10.408 -0.253 0.863 1.00 93.75 98 ASN A CA 1
ATOM 762 C C . ASN A 1 98 ? -9.459 0.319 -0.184 1.00 93.75 98 ASN A C 1
ATOM 764 O O . ASN A 1 98 ? -8.992 -0.400 -1.065 1.00 93.75 98 ASN A O 1
ATOM 768 N N . ILE A 1 99 ? -9.154 1.611 -0.072 1.00 94.00 99 ILE A N 1
ATOM 769 C CA . ILE A 1 99 ? -8.011 2.156 -0.803 1.00 94.00 99 ILE A CA 1
ATOM 770 C C . ILE A 1 99 ? -6.766 1.588 -0.134 1.00 94.00 99 ILE A C 1
ATOM 772 O O . ILE A 1 99 ? -6.655 1.626 1.091 1.00 94.00 99 ILE A O 1
ATOM 776 N N . GLY A 1 100 ? -5.859 1.042 -0.929 1.00 94.56 100 GLY A N 1
ATOM 777 C CA . GLY A 1 100 ? -4.586 0.567 -0.421 1.00 94.56 100 GLY A CA 1
ATOM 778 C C . GLY A 1 100 ? -3.517 0.573 -1.490 1.00 94.56 100 GLY A C 1
ATOM 779 O O . GLY A 1 100 ? -3.804 0.659 -2.683 1.00 94.56 100 GLY A O 1
ATOM 780 N N . GLU A 1 101 ? -2.278 0.447 -1.061 1.00 95.56 101 GLU A N 1
ATOM 781 C CA . GLU A 1 101 ? -1.124 0.443 -1.936 1.00 95.56 101 GLU A CA 1
ATOM 782 C C . GLU A 1 101 ? -0.092 -0.574 -1.466 1.00 95.56 101 GLU A C 1
ATOM 784 O O . GLU A 1 101 ? 0.119 -0.777 -0.273 1.00 95.56 101 GLU A O 1
ATOM 789 N N . ILE A 1 102 ? 0.544 -1.223 -2.436 1.00 96.94 102 ILE A N 1
ATOM 790 C CA . ILE A 1 102 ? 1.842 -1.867 -2.267 1.00 96.94 102 ILE A CA 1
ATOM 791 C C . ILE A 1 102 ? 2.815 -1.078 -3.130 1.00 96.94 102 ILE A C 1
ATOM 793 O O . ILE A 1 102 ? 2.545 -0.870 -4.314 1.00 96.94 102 ILE A O 1
ATOM 797 N N . TRP A 1 103 ? 3.963 -0.686 -2.589 1.00 95.12 103 TRP A N 1
ATOM 798 C CA . TRP A 1 103 ? 5.031 -0.127 -3.405 1.00 95.12 103 TRP A CA 1
ATOM 799 C C . TRP A 1 103 ? 6.366 -0.795 -3.149 1.00 95.12 103 TRP A C 1
ATOM 801 O O . TRP A 1 103 ? 6.731 -1.126 -2.023 1.00 95.12 103 TRP A O 1
ATOM 811 N N . TRP A 1 104 ? 7.106 -0.973 -4.237 1.00 94.31 104 TRP A N 1
ATOM 812 C CA . TRP A 1 104 ? 8.463 -1.484 -4.229 1.00 94.31 104 TRP A CA 1
ATOM 813 C C . TRP A 1 104 ? 9.429 -0.336 -4.484 1.00 94.31 104 TRP A C 1
ATOM 815 O O . TRP A 1 104 ? 9.284 0.415 -5.454 1.00 94.31 104 TRP A O 1
ATOM 825 N N . SER A 1 105 ? 10.431 -0.219 -3.622 1.00 91.06 105 SER A N 1
ATOM 826 C CA . SER A 1 105 ? 11.510 0.767 -3.706 1.00 91.06 105 SER A CA 1
ATOM 827 C C . SER A 1 105 ? 12.874 0.087 -3.672 1.00 91.06 105 SER A C 1
ATOM 829 O O . SER A 1 105 ? 12.959 -1.124 -3.498 1.00 91.06 105 SER A O 1
ATOM 831 N N . GLY A 1 106 ? 13.952 0.850 -3.887 1.00 87.38 106 GLY A N 1
ATOM 832 C CA . GLY A 1 106 ? 15.313 0.294 -3.938 1.00 87.38 106 GLY A CA 1
ATOM 833 C C . GLY A 1 106 ? 15.570 -0.592 -5.165 1.00 87.38 106 GLY A C 1
ATOM 834 O O . GLY A 1 106 ? 16.509 -1.389 -5.180 1.00 87.38 106 GLY A O 1
ATOM 835 N N . LEU A 1 107 ? 14.716 -0.473 -6.186 1.00 87.69 107 LEU A N 1
ATOM 836 C CA . LEU A 1 107 ? 14.875 -1.137 -7.474 1.00 87.69 107 LEU A CA 1
ATOM 837 C C . LEU A 1 107 ? 15.941 -0.419 -8.307 1.00 87.69 107 LEU A C 1
ATOM 839 O O . LEU A 1 107 ? 16.258 0.747 -8.076 1.00 87.69 107 LEU A O 1
ATOM 843 N N . ILE A 1 108 ? 16.456 -1.103 -9.326 1.00 86.94 108 ILE A N 1
ATOM 844 C CA . ILE A 1 108 ? 17.255 -0.469 -10.377 1.00 86.94 108 ILE A CA 1
ATOM 845 C C . ILE A 1 108 ? 16.727 -0.956 -11.720 1.00 86.94 108 ILE A C 1
ATOM 847 O O . ILE A 1 108 ? 16.741 -2.159 -12.001 1.00 86.94 108 ILE A O 1
ATOM 851 N N . TRP A 1 109 ? 16.262 -0.024 -12.555 1.00 86.75 109 TRP A N 1
ATOM 852 C CA . TRP A 1 109 ? 15.883 -0.358 -13.925 1.00 86.75 109 TRP A CA 1
ATOM 853 C C . TRP A 1 109 ? 17.104 -0.810 -14.735 1.00 86.75 109 TRP A C 1
ATOM 855 O O . TRP A 1 109 ? 18.199 -0.294 -14.508 1.00 86.75 109 TRP A O 1
ATOM 865 N N . PRO A 1 110 ? 16.953 -1.778 -15.652 1.00 84.25 110 PRO A N 1
ATOM 866 C CA . PRO A 1 110 ? 18.068 -2.231 -16.474 1.00 84.25 110 PRO A CA 1
ATOM 867 C C . PRO A 1 110 ? 18.508 -1.139 -17.461 1.00 84.25 110 PRO A C 1
ATOM 869 O O . PRO A 1 110 ? 17.697 -0.335 -17.920 1.00 84.25 110 PRO A O 1
ATOM 872 N N . ASP A 1 111 ? 19.790 -1.143 -17.821 1.00 85.50 111 ASP A N 1
ATOM 873 C CA . ASP A 1 111 ? 20.277 -0.389 -18.975 1.00 85.50 111 ASP A CA 1
ATOM 874 C C . ASP A 1 111 ? 19.742 -1.007 -20.275 1.00 85.50 111 ASP A C 1
ATOM 876 O O . ASP A 1 111 ? 19.793 -2.225 -20.459 1.00 85.50 111 ASP A O 1
ATOM 880 N N . VAL A 1 112 ? 19.301 -0.157 -21.202 1.00 85.62 112 VAL A N 1
ATOM 881 C CA . VAL A 1 112 ? 18.944 -0.528 -22.580 1.00 85.62 112 VAL A CA 1
ATOM 882 C C . VAL A 1 112 ? 19.650 0.439 -23.539 1.00 85.62 112 VAL A C 1
ATOM 884 O O . VAL A 1 112 ? 19.037 1.389 -24.046 1.00 85.62 112 VAL A O 1
ATOM 887 N N . PRO A 1 113 ? 20.967 0.254 -23.763 1.00 83.00 113 PRO A N 1
ATOM 888 C CA . PRO A 1 113 ? 21.780 1.185 -24.543 1.00 83.00 113 PRO A CA 1
ATOM 889 C C . PRO A 1 113 ? 21.285 1.368 -25.978 1.00 83.00 113 PRO A C 1
ATOM 891 O O . PRO A 1 113 ? 21.397 2.460 -26.531 1.00 83.00 113 PRO A O 1
ATOM 894 N N . GLU A 1 114 ? 20.693 0.331 -26.574 1.00 85.75 114 GLU A N 1
ATOM 895 C CA . GLU A 1 114 ? 20.140 0.361 -27.932 1.00 85.75 114 GLU A CA 1
ATOM 896 C C . GLU A 1 114 ? 19.005 1.385 -28.081 1.00 85.75 114 GLU A C 1
ATOM 898 O O . GLU A 1 114 ? 18.726 1.842 -29.189 1.00 85.75 114 GLU A O 1
ATOM 903 N N . LEU A 1 115 ? 18.365 1.755 -26.967 1.00 81.19 115 LEU A N 1
ATOM 904 C CA . LEU A 1 115 ? 17.273 2.726 -26.895 1.00 81.19 115 LEU A CA 1
ATOM 905 C C . LEU A 1 115 ? 17.665 4.022 -26.161 1.00 81.19 115 LEU A C 1
ATOM 907 O O . LEU A 1 115 ? 16.796 4.862 -25.917 1.00 81.19 115 LEU A O 1
ATOM 911 N N . ASP A 1 116 ? 18.950 4.205 -25.825 1.00 81.81 116 ASP A N 1
ATOM 912 C CA . ASP A 1 116 ? 19.450 5.311 -24.985 1.00 81.81 116 ASP A CA 1
ATOM 913 C C . ASP A 1 116 ? 18.748 5.388 -23.609 1.00 81.81 116 ASP A C 1
ATOM 915 O O . ASP A 1 116 ? 18.555 6.465 -23.032 1.00 81.81 116 ASP A O 1
ATOM 919 N N . LEU A 1 117 ? 18.336 4.233 -23.071 1.00 79.44 117 LEU A N 1
ATOM 920 C CA . LEU A 1 117 ? 17.767 4.128 -21.729 1.00 79.44 117 LEU A CA 1
ATOM 921 C C . LEU A 1 117 ? 18.865 3.680 -20.770 1.00 79.44 117 LEU A C 1
ATOM 923 O O . LEU A 1 117 ? 19.476 2.630 -20.954 1.00 79.44 117 LEU A O 1
ATOM 927 N N . HIS A 1 118 ? 19.111 4.481 -19.742 1.00 76.56 118 HIS A N 1
ATOM 928 C CA . HIS A 1 118 ? 20.077 4.150 -18.702 1.00 76.56 118 HIS A CA 1
ATOM 929 C C . HIS A 1 118 ? 19.352 3.743 -17.425 1.00 76.56 118 HIS A C 1
ATOM 931 O O . HIS A 1 118 ? 18.314 4.323 -17.083 1.00 76.56 118 HIS A O 1
ATOM 937 N N . GLY A 1 119 ? 19.917 2.762 -16.730 1.00 69.38 119 GLY A N 1
ATOM 938 C CA . GLY A 1 119 ? 19.440 2.288 -15.449 1.00 69.38 119 GLY A CA 1
ATOM 939 C C . GLY A 1 119 ? 19.430 3.419 -14.430 1.00 69.38 119 GLY A C 1
ATOM 940 O O . GLY A 1 119 ? 20.359 4.224 -14.342 1.00 69.38 119 GLY A O 1
ATOM 941 N N . GLU A 1 120 ? 18.344 3.502 -13.668 1.00 69.25 120 GLU A N 1
ATOM 942 C CA . GLU A 1 120 ? 18.113 4.591 -12.725 1.00 69.25 120 GLU A CA 1
ATOM 943 C C . GLU A 1 120 ? 17.995 4.014 -11.309 1.00 69.25 120 GLU A C 1
ATOM 945 O O . GLU A 1 120 ? 16.965 3.423 -10.983 1.00 69.25 120 GLU A O 1
ATOM 950 N N . PRO A 1 121 ? 19.026 4.167 -10.460 1.00 66.69 121 PRO A N 1
ATOM 951 C CA . PRO A 1 121 ? 19.043 3.541 -9.139 1.00 66.69 121 PRO A CA 1
ATOM 952 C C . PRO A 1 121 ? 18.191 4.273 -8.093 1.00 66.69 121 PRO A C 1
ATOM 954 O O . PRO A 1 121 ? 17.787 3.665 -7.111 1.00 66.69 121 PRO A O 1
ATOM 957 N N . ASN A 1 122 ? 17.905 5.568 -8.277 1.00 66.62 122 ASN A N 1
ATOM 958 C CA . ASN A 1 122 ? 17.268 6.387 -7.234 1.00 66.62 122 ASN A CA 1
ATOM 959 C C . ASN A 1 122 ? 15.761 6.601 -7.433 1.00 66.62 122 ASN A C 1
ATOM 961 O O . ASN A 1 122 ? 15.075 7.006 -6.499 1.00 66.62 122 ASN A O 1
ATOM 965 N N . ASN A 1 123 ? 15.243 6.351 -8.638 1.00 69.31 123 ASN A N 1
ATOM 966 C CA . ASN A 1 123 ? 13.853 6.654 -8.995 1.00 69.31 123 ASN A CA 1
ATOM 967 C C . ASN A 1 123 ? 13.076 5.435 -9.505 1.00 69.31 123 ASN A C 1
ATOM 969 O O . ASN A 1 123 ? 11.944 5.587 -9.955 1.00 69.31 123 ASN A O 1
ATOM 973 N N . ALA A 1 124 ? 13.656 4.235 -9.454 1.00 83.88 124 ALA A N 1
ATOM 974 C CA . ALA A 1 124 ? 12.937 3.027 -9.823 1.00 83.88 124 ALA A CA 1
ATOM 975 C C . ALA A 1 124 ? 12.010 2.605 -8.678 1.00 83.88 124 ALA A C 1
ATOM 977 O O . ALA A 1 124 ? 12.449 2.157 -7.615 1.00 83.88 124 ALA A O 1
ATOM 978 N N . ARG A 1 125 ? 10.710 2.791 -8.908 1.00 89.00 125 ARG A N 1
ATOM 979 C CA . ARG A 1 125 ? 9.638 2.357 -8.014 1.00 89.00 125 ARG A CA 1
ATOM 980 C C . ARG A 1 125 ? 8.501 1.764 -8.822 1.00 89.00 125 ARG A C 1
ATOM 982 O O . ARG A 1 125 ? 8.268 2.159 -9.966 1.00 89.00 125 ARG A O 1
ATOM 989 N N . VAL A 1 126 ? 7.794 0.832 -8.207 1.00 91.69 126 VAL A N 1
ATOM 990 C CA . VAL A 1 126 ? 6.543 0.287 -8.733 1.00 91.69 126 VAL A CA 1
ATOM 991 C C . VAL A 1 126 ? 5.499 0.441 -7.650 1.00 91.69 126 VAL A C 1
ATOM 993 O O . VAL A 1 126 ? 5.792 0.146 -6.498 1.00 91.69 126 VAL A O 1
ATOM 996 N N . PHE A 1 127 ? 4.303 0.874 -8.020 1.00 94.06 127 PHE A N 1
ATOM 997 C CA . PHE A 1 127 ? 3.144 0.919 -7.142 1.00 94.06 127 PHE A CA 1
ATOM 998 C C . PHE A 1 127 ? 2.068 0.010 -7.719 1.00 94.06 127 PHE A C 1
ATOM 1000 O O . PHE A 1 127 ? 1.801 0.046 -8.920 1.00 94.06 127 PHE A O 1
ATOM 1007 N N . LEU A 1 128 ? 1.439 -0.780 -6.862 1.00 95.38 128 LEU A N 1
ATOM 1008 C CA . LEU A 1 128 ? 0.156 -1.413 -7.105 1.00 95.38 128 LEU A CA 1
ATOM 1009 C C . LEU A 1 128 ? -0.864 -0.717 -6.208 1.00 95.38 128 LEU A C 1
ATOM 1011 O O . LEU A 1 128 ? -0.801 -0.838 -4.988 1.00 95.38 128 LEU A O 1
ATOM 1015 N N . LEU A 1 129 ? -1.782 0.011 -6.828 1.00 94.88 129 LEU A N 1
ATOM 1016 C CA . LEU A 1 129 ? -2.845 0.751 -6.170 1.00 94.88 129 LEU A CA 1
ATOM 1017 C C . LEU A 1 129 ? -4.140 -0.049 -6.248 1.00 94.88 129 LEU A C 1
ATOM 1019 O O . LEU A 1 129 ? -4.616 -0.385 -7.335 1.00 94.88 129 LEU A O 1
ATOM 1023 N N . PHE A 1 130 ? -4.721 -0.328 -5.093 1.00 95.25 130 PHE A N 1
ATOM 1024 C CA . PHE A 1 130 ? -6.014 -0.970 -4.945 1.00 95.25 130 PHE A CA 1
ATOM 1025 C C . PHE A 1 130 ? -7.098 0.089 -4.805 1.00 95.25 130 PHE A C 1
ATOM 1027 O O . PHE A 1 130 ? -6.998 1.002 -3.984 1.00 95.25 130 PHE A O 1
ATOM 1034 N N . ASN A 1 131 ? -8.157 -0.068 -5.592 1.00 94.56 131 ASN A N 1
ATOM 1035 C CA . ASN A 1 131 ? -9.349 0.772 -5.566 1.00 94.56 131 ASN A CA 1
ATOM 1036 C C . ASN A 1 131 ? -9.047 2.279 -5.703 1.00 94.56 131 ASN A C 1
ATOM 1038 O O . ASN A 1 131 ? -9.799 3.116 -5.206 1.00 94.56 131 ASN A O 1
ATOM 1042 N N . SER A 1 132 ? -7.950 2.634 -6.380 1.00 91.44 132 SER A N 1
ATOM 1043 C CA . SER A 1 132 ? -7.498 4.008 -6.624 1.00 91.44 132 SER A CA 1
ATOM 1044 C C . SER A 1 132 ? -6.693 4.085 -7.923 1.00 91.44 132 SER A C 1
ATOM 1046 O O . SER A 1 132 ? -6.074 3.113 -8.370 1.00 91.44 132 SER A O 1
ATOM 1048 N N . ARG A 1 133 ? -6.693 5.273 -8.530 1.00 89.19 133 ARG A N 1
ATOM 1049 C CA . ARG A 1 133 ? -5.858 5.615 -9.693 1.00 89.19 133 ARG A CA 1
ATOM 1050 C C . ARG A 1 133 ? -4.649 6.472 -9.335 1.00 89.19 133 ARG A C 1
ATOM 1052 O O . ARG A 1 133 ? -3.792 6.656 -10.191 1.00 89.19 133 ARG A O 1
ATOM 1059 N N . HIS A 1 134 ? -4.581 6.983 -8.108 1.00 84.31 134 HIS A N 1
ATOM 1060 C CA . HIS A 1 134 ? -3.543 7.897 -7.638 1.00 84.31 134 HIS A CA 1
ATOM 1061 C C . HIS A 1 134 ? -2.961 7.412 -6.307 1.00 84.31 134 HIS A C 1
ATOM 1063 O O . HIS A 1 134 ? -3.658 6.760 -5.529 1.00 84.31 134 HIS A O 1
ATOM 1069 N N . ILE A 1 135 ? -1.688 7.724 -6.074 1.00 82.31 135 ILE A N 1
ATOM 1070 C CA . ILE A 1 135 ? -0.988 7.452 -4.809 1.00 82.31 135 ILE A CA 1
ATOM 1071 C C . ILE A 1 135 ? -1.606 8.321 -3.694 1.00 82.31 135 ILE A C 1
ATOM 1073 O O . ILE A 1 135 ? -1.953 9.475 -3.955 1.00 82.31 135 ILE A O 1
ATOM 1077 N N . GLY A 1 136 ? -1.722 7.789 -2.471 1.00 74.00 136 GLY A N 1
ATOM 1078 C CA . GLY A 1 136 ? -2.259 8.510 -1.301 1.00 74.00 136 GLY A CA 1
ATOM 1079 C C . GLY A 1 136 ? -3.780 8.740 -1.330 1.00 74.00 136 GLY A C 1
ATOM 1080 O O . GLY A 1 136 ? -4.529 7.883 -1.814 1.00 74.00 136 GLY A O 1
ATOM 1081 N N . VAL A 1 137 ? -4.252 9.897 -0.823 1.00 68.00 137 VAL A N 1
ATOM 1082 C CA . VAL A 1 137 ? -5.676 10.317 -0.862 1.00 68.00 137 VAL A CA 1
ATOM 1083 C C . VAL A 1 137 ? -6.172 10.496 -2.302 1.00 68.00 137 VAL A C 1
ATOM 1085 O O . VAL A 1 137 ? -6.210 11.598 -2.854 1.00 68.00 137 VAL A O 1
ATOM 1088 N N . GLY A 1 138 ? -6.580 9.398 -2.925 1.00 69.56 138 GLY A N 1
ATOM 1089 C CA . GLY A 1 138 ? -7.179 9.380 -4.253 1.00 69.56 138 GLY A CA 1
ATOM 1090 C C . GLY A 1 138 ? -8.704 9.292 -4.239 1.00 69.56 138 GLY A C 1
ATOM 1091 O O . GLY A 1 138 ? -9.344 8.967 -3.237 1.00 69.56 138 GLY A O 1
ATOM 1092 N N . GLU A 1 139 ? -9.306 9.527 -5.405 1.00 81.50 139 GLU A N 1
ATOM 1093 C CA . GLU A 1 139 ? -10.684 9.110 -5.662 1.00 81.50 139 GLU A CA 1
ATOM 1094 C C . GLU A 1 139 ? -10.769 7.576 -5.627 1.00 81.50 139 GLU A C 1
ATOM 1096 O O . GLU A 1 139 ? -9.983 6.886 -6.284 1.00 81.50 139 GLU A O 1
ATOM 1101 N N . ARG A 1 140 ? -11.744 7.039 -4.881 1.00 87.56 140 ARG A N 1
ATOM 1102 C CA . ARG A 1 140 ? -12.016 5.598 -4.862 1.00 87.56 140 ARG A CA 1
ATOM 1103 C C . ARG A 1 140 ? -12.547 5.155 -6.222 1.00 87.56 140 ARG A C 1
ATOM 1105 O O . ARG A 1 140 ? -13.472 5.756 -6.762 1.00 87.56 140 ARG A O 1
ATOM 1112 N N . THR A 1 141 ? -12.006 4.059 -6.731 1.00 90.06 141 THR A N 1
ATOM 1113 C CA . THR A 1 141 ? -12.431 3.430 -7.986 1.00 90.06 141 THR A CA 1
ATOM 1114 C C . THR A 1 141 ? -12.620 1.931 -7.788 1.00 90.06 141 THR A C 1
ATOM 1116 O O . THR A 1 141 ? -12.108 1.380 -6.820 1.00 90.06 141 THR A O 1
ATOM 1119 N N . ASP A 1 142 ? -13.320 1.269 -8.706 1.00 88.25 142 ASP A N 1
ATOM 1120 C CA . ASP A 1 142 ? -13.466 -0.196 -8.698 1.00 88.25 142 ASP A CA 1
ATOM 1121 C C . ASP A 1 142 ? -12.302 -0.907 -9.422 1.00 88.25 142 ASP A C 1
ATOM 1123 O O . ASP A 1 142 ? -12.269 -2.134 -9.510 1.00 88.25 142 ASP A O 1
ATOM 1127 N N . ASP A 1 143 ? -11.343 -0.136 -9.947 1.00 90.38 143 ASP A N 1
ATOM 1128 C CA . ASP A 1 143 ? -10.182 -0.636 -10.679 1.00 90.38 143 ASP A CA 1
ATOM 1129 C C . ASP A 1 143 ? -8.941 -0.717 -9.772 1.00 90.38 143 ASP A C 1
ATOM 1131 O O . ASP A 1 143 ? -8.864 -0.124 -8.691 1.00 90.38 143 ASP A O 1
ATOM 1135 N N . HIS A 1 144 ? -7.925 -1.446 -10.231 1.00 92.12 144 HIS A N 1
ATOM 1136 C CA . HIS A 1 144 ? -6.585 -1.435 -9.642 1.00 92.12 144 HIS A CA 1
ATOM 1137 C C . HIS A 1 144 ? -5.592 -0.892 -10.665 1.00 92.12 144 HIS A C 1
ATOM 1139 O O . HIS A 1 144 ? -5.692 -1.197 -11.855 1.00 92.12 144 HIS A O 1
ATOM 1145 N N . THR A 1 145 ? -4.630 -0.097 -10.206 1.00 92.12 145 THR A N 1
ATOM 1146 C CA . THR A 1 145 ? -3.691 0.611 -11.082 1.00 92.12 145 THR A CA 1
ATOM 1147 C C . THR A 1 145 ? -2.264 0.206 -10.759 1.00 92.12 145 THR A C 1
ATOM 1149 O O . THR A 1 145 ? -1.865 0.210 -9.600 1.00 92.12 145 THR A O 1
ATOM 1152 N N . VAL A 1 146 ? -1.469 -0.105 -11.783 1.00 92.44 146 VAL A N 1
ATOM 1153 C CA . VAL A 1 146 ? -0.020 -0.282 -11.632 1.00 92.44 146 VAL A CA 1
ATOM 1154 C C . VAL A 1 146 ? 0.677 0.965 -12.153 1.00 92.44 146 VAL A C 1
ATOM 1156 O O . VAL A 1 146 ? 0.514 1.321 -13.319 1.00 92.44 146 VAL A O 1
ATOM 1159 N N . LEU A 1 147 ? 1.463 1.618 -11.300 1.00 90.56 147 LEU A N 1
ATOM 1160 C CA . LEU A 1 147 ? 2.302 2.751 -11.680 1.00 90.56 147 LEU A CA 1
ATOM 1161 C C . LEU A 1 147 ? 3.769 2.340 -11.652 1.00 90.56 147 LEU A C 1
ATOM 1163 O O . LEU A 1 147 ? 4.219 1.625 -10.759 1.00 90.56 147 LEU A O 1
ATOM 1167 N N . VAL A 1 148 ? 4.527 2.830 -12.625 1.00 88.69 148 VAL A N 1
ATOM 1168 C CA . VAL A 1 148 ? 5.969 2.610 -12.725 1.00 88.69 148 VAL A CA 1
ATOM 1169 C C . VAL A 1 148 ? 6.643 3.968 -12.759 1.00 88.69 148 VAL A C 1
ATOM 1171 O O . VAL A 1 148 ? 6.409 4.769 -13.665 1.00 88.69 148 VAL A O 1
ATOM 1174 N N . THR A 1 149 ? 7.490 4.238 -11.773 1.00 86.38 149 THR A N 1
ATOM 1175 C CA . THR A 1 149 ? 8.278 5.465 -11.743 1.00 86.38 149 THR A CA 1
ATOM 1176 C C . THR A 1 149 ? 9.509 5.282 -12.620 1.00 86.38 149 THR A C 1
ATOM 1178 O O . THR A 1 149 ? 10.326 4.385 -12.406 1.00 86.38 149 THR A O 1
ATOM 1181 N N . VAL A 1 150 ? 9.646 6.148 -13.622 1.00 79.88 150 VAL A N 1
ATOM 1182 C CA . VAL A 1 150 ? 10.818 6.230 -14.498 1.00 79.88 150 VAL A CA 1
ATOM 1183 C C . VAL A 1 150 ? 11.466 7.602 -14.368 1.00 79.88 150 VAL A C 1
ATOM 1185 O O . VAL A 1 150 ? 10.832 8.573 -13.951 1.00 79.88 150 VAL A O 1
ATOM 1188 N N . ARG A 1 151 ? 12.751 7.694 -14.718 1.00 71.38 151 ARG A N 1
ATOM 1189 C CA . ARG A 1 151 ? 13.498 8.952 -14.649 1.00 71.38 151 ARG A CA 1
ATOM 1190 C C . ARG A 1 151 ? 12.793 10.045 -15.457 1.00 71.38 151 ARG A C 1
ATOM 1192 O O . ARG A 1 151 ? 12.450 9.862 -16.623 1.00 71.38 151 ARG A O 1
ATOM 1199 N N . ARG A 1 152 ? 12.699 11.237 -14.873 1.00 64.25 152 ARG A N 1
ATOM 1200 C CA . ARG A 1 152 ? 12.371 12.462 -15.605 1.00 64.25 152 ARG A CA 1
ATOM 1201 C C . ARG A 1 152 ? 13.636 13.016 -16.277 1.00 64.25 152 ARG A C 1
ATOM 1203 O O . ARG A 1 152 ? 14.621 13.308 -15.596 1.00 64.25 152 ARG A O 1
ATOM 1210 N N . ARG A 1 153 ? 13.642 13.178 -17.606 1.00 60.06 153 ARG A N 1
ATOM 1211 C CA . ARG A 1 153 ? 14.693 13.923 -18.334 1.00 60.06 153 ARG A CA 1
ATOM 1212 C C . ARG A 1 153 ? 14.136 15.302 -18.712 1.00 60.06 153 ARG A C 1
ATOM 1214 O O . ARG A 1 153 ? 13.351 15.424 -19.646 1.00 60.06 153 ARG A O 1
ATOM 1221 N N . GLY A 1 154 ? 14.542 16.351 -17.993 1.00 59.81 154 GLY A N 1
ATOM 1222 C CA . GLY A 1 154 ? 14.067 17.720 -18.246 1.00 59.81 154 GLY A CA 1
ATOM 1223 C C . GLY A 1 154 ? 12.575 17.902 -17.931 1.00 59.81 154 GLY A C 1
ATOM 1224 O O . GLY A 1 154 ? 12.101 17.473 -16.881 1.00 59.81 154 GLY A O 1
ATOM 1225 N N . SER A 1 155 ? 11.821 18.555 -18.819 1.00 53.00 155 SER A N 1
ATOM 1226 C CA . SER A 1 155 ? 10.376 18.780 -18.648 1.00 53.00 155 SER A CA 1
ATOM 1227 C C . SER A 1 155 ? 9.496 17.612 -19.112 1.00 53.00 155 SER A C 1
ATOM 1229 O O . SER A 1 155 ? 8.313 17.609 -18.779 1.00 53.00 155 SER A O 1
ATOM 1231 N N . SER A 1 156 ? 10.047 16.622 -19.822 1.00 55.34 156 SER A N 1
ATOM 1232 C CA . SER A 1 156 ? 9.318 15.463 -20.353 1.00 55.34 156 SER A CA 1
ATOM 1233 C C . SER A 1 156 ? 9.514 14.205 -19.502 1.00 55.34 156 SER A C 1
ATOM 1235 O O . SER A 1 156 ? 10.625 13.914 -19.048 1.00 55.34 156 SER A O 1
ATOM 1237 N N . HIS A 1 157 ? 8.440 13.435 -19.323 1.00 61.25 157 HIS A N 1
ATOM 1238 C CA . HIS A 1 157 ? 8.515 12.061 -18.824 1.00 61.25 157 HIS A CA 1
ATOM 1239 C C . HIS A 1 157 ? 9.224 11.189 -19.867 1.00 61.25 157 HIS A C 1
ATOM 1241 O O . HIS A 1 157 ? 8.969 11.340 -21.063 1.00 61.25 157 HIS A O 1
ATOM 1247 N N . ASP A 1 158 ? 10.110 10.281 -19.445 1.00 68.69 158 ASP A N 1
ATOM 1248 C CA . ASP A 1 158 ? 10.700 9.304 -20.368 1.00 68.69 158 ASP A CA 1
ATOM 1249 C C . ASP A 1 158 ? 9.719 8.144 -20.590 1.00 68.69 158 ASP A C 1
ATOM 1251 O O . ASP A 1 158 ? 9.940 7.012 -20.159 1.00 68.69 158 ASP A O 1
ATOM 1255 N N . GLU A 1 159 ? 8.595 8.444 -21.254 1.00 77.19 159 GLU A N 1
ATOM 1256 C CA . GLU A 1 159 ? 7.538 7.479 -21.602 1.00 77.19 159 GLU A CA 1
ATOM 1257 C C . GLU A 1 159 ? 8.093 6.264 -22.356 1.00 77.19 159 GLU A C 1
ATOM 1259 O O . GLU A 1 159 ? 7.526 5.175 -22.284 1.00 77.19 159 GLU A O 1
ATOM 1264 N N . ARG A 1 160 ? 9.240 6.417 -23.030 1.00 82.62 160 ARG A N 1
ATOM 1265 C CA . ARG A 1 160 ? 9.945 5.330 -23.719 1.00 82.62 160 ARG A CA 1
ATOM 1266 C C . ARG A 1 160 ? 10.426 4.259 -22.748 1.00 82.62 160 ARG A C 1
ATOM 1268 O O . ARG A 1 160 ? 10.305 3.081 -23.060 1.00 82.62 160 ARG A O 1
ATOM 1275 N N . HIS A 1 161 ? 10.926 4.647 -21.573 1.00 83.25 161 HIS A N 1
ATOM 1276 C CA . HIS A 1 161 ? 11.368 3.684 -20.565 1.00 83.25 161 HIS A CA 1
ATOM 1277 C C . HIS A 1 161 ? 10.165 2.933 -19.979 1.00 83.25 161 HIS A C 1
ATOM 1279 O O . HIS A 1 161 ? 10.184 1.709 -19.898 1.00 83.25 161 HIS A O 1
ATOM 1285 N N . ALA A 1 162 ? 9.083 3.647 -19.653 1.00 85.75 162 ALA A N 1
ATOM 1286 C CA . ALA A 1 162 ? 7.856 3.025 -19.155 1.00 85.75 162 ALA A CA 1
ATOM 1287 C C . ALA A 1 162 ? 7.231 2.073 -20.192 1.00 85.75 162 ALA A C 1
ATOM 1289 O O . ALA A 1 162 ? 6.842 0.958 -19.852 1.00 85.75 162 ALA A O 1
ATOM 1290 N N . SER A 1 163 ? 7.204 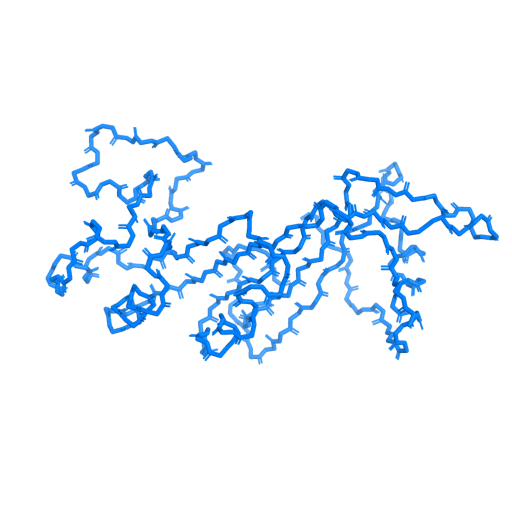2.480 -21.465 1.00 88.25 163 SER A N 1
ATOM 1291 C CA . SER A 1 163 ? 6.705 1.653 -22.573 1.00 88.25 163 SER A CA 1
ATOM 1292 C C . SER A 1 163 ? 7.558 0.406 -22.768 1.00 88.25 163 SER A C 1
ATOM 1294 O O . SER A 1 163 ? 7.023 -0.693 -22.836 1.00 88.25 163 SER A O 1
ATOM 1296 N N . TRP A 1 164 ? 8.886 0.553 -22.765 1.00 89.06 164 TRP A N 1
ATOM 1297 C CA . TRP A 1 164 ? 9.792 -0.585 -22.882 1.00 89.06 164 TRP A CA 1
ATOM 1298 C C . TRP A 1 164 ? 9.611 -1.590 -21.737 1.00 89.06 164 TRP A C 1
ATOM 1300 O O . TRP A 1 164 ? 9.587 -2.795 -21.989 1.00 89.06 164 TRP A O 1
ATOM 1310 N N . LEU A 1 165 ? 9.439 -1.112 -20.497 1.00 88.31 165 LEU A N 1
ATOM 1311 C CA . LEU A 1 165 ? 9.163 -1.961 -19.332 1.00 88.31 165 LEU A CA 1
ATOM 1312 C C . LEU A 1 165 ? 7.829 -2.707 -19.473 1.00 88.31 165 LEU A C 1
ATOM 1314 O O . LEU A 1 165 ? 7.768 -3.897 -19.167 1.00 88.31 165 LEU A O 1
ATOM 1318 N N . ALA A 1 166 ? 6.781 -2.036 -19.958 1.00 90.25 166 ALA A N 1
ATOM 1319 C CA . ALA A 1 166 ? 5.484 -2.661 -20.208 1.00 90.25 166 ALA A CA 1
ATOM 1320 C C . ALA A 1 166 ? 5.577 -3.742 -21.302 1.00 90.25 166 ALA A C 1
ATOM 1322 O O . ALA A 1 166 ? 5.066 -4.851 -21.120 1.00 90.25 166 ALA A O 1
ATOM 1323 N N . ASP A 1 167 ? 6.313 -3.472 -22.383 1.00 91.56 167 ASP A N 1
ATOM 1324 C CA . ASP A 1 167 ? 6.530 -4.425 -23.475 1.00 91.56 167 ASP A CA 1
ATOM 1325 C C . ASP A 1 167 ? 7.229 -5.707 -22.991 1.00 91.56 167 ASP A C 1
ATOM 1327 O O . ASP A 1 167 ? 6.901 -6.802 -23.454 1.00 91.56 167 ASP A O 1
ATOM 1331 N N . GLN A 1 168 ? 8.140 -5.613 -22.009 1.00 89.88 168 GLN A N 1
ATOM 1332 C CA . GLN A 1 168 ? 8.829 -6.788 -21.449 1.00 89.88 168 GLN A CA 1
ATOM 1333 C C . GLN A 1 168 ? 7.879 -7.800 -20.791 1.00 89.88 168 GLN A C 1
ATOM 1335 O O . GLN A 1 168 ? 8.237 -8.971 -20.639 1.00 89.88 168 GLN A O 1
ATOM 1340 N N . ILE A 1 169 ? 6.680 -7.367 -20.397 1.00 88.69 169 ILE A N 1
ATOM 1341 C CA . ILE A 1 169 ? 5.643 -8.215 -19.796 1.00 88.69 169 ILE A CA 1
ATOM 1342 C C . ILE A 1 169 ? 4.418 -8.385 -20.708 1.00 88.69 169 ILE A C 1
ATOM 1344 O O . ILE A 1 169 ? 3.389 -8.889 -20.262 1.00 88.69 169 ILE A O 1
ATOM 1348 N N . GLY A 1 170 ? 4.523 -7.986 -21.981 1.00 90.94 170 GLY A N 1
ATOM 1349 C CA . GLY A 1 170 ? 3.433 -8.077 -22.955 1.00 90.94 170 GLY A CA 1
ATOM 1350 C C . GLY A 1 170 ? 2.254 -7.147 -22.655 1.00 90.94 170 GLY A C 1
ATOM 1351 O O . GLY A 1 170 ? 1.121 -7.481 -22.992 1.00 90.94 170 GLY A O 1
ATOM 1352 N N . GLN A 1 171 ? 2.509 -6.018 -21.991 1.00 91.69 171 GLN A N 1
ATOM 1353 C CA . GLN A 1 171 ? 1.515 -5.000 -21.644 1.00 91.69 171 GLN A CA 1
ATOM 1354 C C . GLN A 1 171 ? 1.808 -3.681 -22.365 1.00 91.69 171 GLN A C 1
ATOM 1356 O O . GLN A 1 171 ? 2.808 -3.541 -23.062 1.00 91.69 171 GLN A O 1
ATOM 1361 N N . SER A 1 172 ? 0.934 -2.692 -22.190 1.00 90.75 172 SER A N 1
ATOM 1362 C CA . SER A 1 172 ? 1.127 -1.337 -22.713 1.00 90.75 172 SER A CA 1
ATOM 1363 C C . SER A 1 172 ? 0.822 -0.300 -21.638 1.00 90.75 172 SER A C 1
ATOM 1365 O O . SER A 1 172 ? -0.009 -0.531 -20.760 1.00 90.75 172 SER A O 1
ATOM 1367 N N . VAL A 1 173 ? 1.490 0.852 -21.711 1.00 89.00 173 VAL A N 1
ATOM 1368 C CA . VAL A 1 173 ? 1.214 1.984 -20.818 1.00 89.00 173 VAL A CA 1
ATOM 1369 C C . VAL A 1 173 ? -0.178 2.537 -21.122 1.00 89.00 173 VAL A C 1
ATOM 1371 O O . VAL A 1 173 ? -0.534 2.745 -22.283 1.00 89.00 173 VAL A O 1
ATOM 1374 N N . ILE A 1 174 ? -0.958 2.780 -20.070 1.00 86.94 174 ILE A N 1
ATOM 1375 C CA . ILE A 1 174 ? -2.298 3.359 -20.152 1.00 86.94 174 ILE A CA 1
ATOM 1376 C C . ILE A 1 174 ? -2.353 4.686 -19.403 1.00 86.94 174 ILE A C 1
ATOM 1378 O O . ILE A 1 174 ? -1.698 4.863 -18.378 1.00 86.94 174 ILE A O 1
ATOM 1382 N N . GLY A 1 175 ? -3.194 5.594 -19.896 1.00 81.62 175 GLY A N 1
ATOM 1383 C CA . GLY A 1 175 ? -3.404 6.897 -19.272 1.00 81.62 175 GLY A CA 1
ATOM 1384 C C . GLY A 1 175 ? -2.198 7.842 -19.381 1.00 81.62 175 GLY A C 1
ATOM 1385 O O . GLY A 1 175 ? -1.153 7.485 -19.928 1.00 81.62 175 GLY A O 1
ATOM 1386 N N . PRO A 1 176 ? -2.35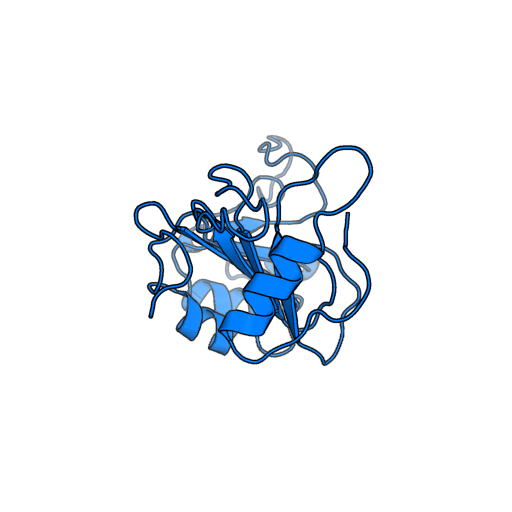6 9.090 -18.916 1.00 79.62 176 PRO A N 1
ATOM 1387 C CA . PRO A 1 176 ? -1.262 10.050 -18.870 1.00 79.62 176 PRO A CA 1
ATOM 1388 C C . PRO A 1 176 ? -0.281 9.726 -17.736 1.00 79.62 176 PRO A C 1
ATOM 1390 O O . PRO A 1 176 ? -0.659 9.146 -16.716 1.00 79.62 176 PRO A O 1
ATOM 1393 N N . GLY A 1 177 ? 0.967 10.181 -17.879 1.00 75.56 177 GLY A N 1
ATOM 1394 C CA . GLY A 1 177 ? 1.919 10.203 -16.769 1.00 75.56 177 GLY A CA 1
ATOM 1395 C C . GLY A 1 177 ? 1.394 11.038 -15.595 1.00 75.56 177 GLY A C 1
ATOM 1396 O O . GLY A 1 177 ? 0.794 12.097 -15.798 1.00 75.56 177 GLY A O 1
ATOM 1397 N N . GLN A 1 178 ? 1.621 10.552 -14.377 1.00 73.81 178 GLN A N 1
ATOM 1398 C CA . GLN A 1 178 ? 1.245 11.234 -13.136 1.00 73.81 178 GLN A CA 1
ATOM 1399 C C . GLN A 1 178 ? 2.441 12.022 -12.580 1.00 73.81 178 GLN A C 1
ATOM 1401 O O . GLN A 1 178 ? 3.586 11.631 -12.817 1.00 73.81 178 GLN A O 1
ATOM 1406 N N . GLN A 1 179 ? 2.167 13.148 -11.909 1.00 62.03 179 GLN A N 1
ATOM 1407 C CA . GLN A 1 179 ? 3.187 14.015 -11.300 1.00 62.03 179 GLN A CA 1
ATOM 1408 C C . GLN A 1 179 ? 3.393 13.699 -9.827 1.00 62.03 179 GLN A C 1
ATOM 1410 O O . GLN A 1 179 ? 2.374 13.426 -9.159 1.00 62.03 179 GLN A O 1
#

Secondary structure (DSSP, 8-state):
---SB-TT-EEEEEEEE-SHHHHHHHHHH-TT-EEE-SS-SS----TT-TT-TTS-EEGGGS---HHHHGGG-SEEEEEEEEETTSSHHHHHHHHTTS-EEEEEES-BPPPBGGGTB---TTT-EEEEEEEESSSSSPPEEEEEEEEEE--EETTEE-HHHHHHHHHTTT----SPPP-

pLDDT: mean 86.58, std 11.79, range [48.88, 98.25]

Sequence (179 aa):
MAIGDRRHAEVSVDVELRTVPEVLRIREALPDAWFRKEDVDDWVRDPSDPTGLHGGVHAPDLPSDPEFLSPQLPLWASMEYRPVGSIEDGFAALVGSNIGEIWWSGLIWPDVPELDLHGEPNNARVFLLFNSRHIGVGERTDDHTVLVTVRRRGSSHDERHASWLADQIGQSVIGPGQQ

Radius of gyration: 18.22 Å; chains: 1; bounding box: 38×32×51 Å

Foldseek 3Di:
DDFFDCPQKFKKKKWWAAALVLLVVCLVLPQQKWKADPPDPDLDQDPPPPQSRPNTDGSVRHDSDRVVVNVVPGMMIMDTGHRPPPCVVVVVVSRPQIWMKMKMAQTWGPDDVVQPDHIDRHFWMKMWIAQAPDPDPGDGHNDIDIDTTDDDDPPDDPLVSVQVVQVVVPHGDDDDDDD